Protein AF-A0AAW0B9H6-F1 (afdb_monomer_lite)

Radius of gyration: 32.1 Å; chains: 1; bounding box: 64×72×86 Å

Structure (mmCIF, N/CA/C/O backbone):
data_AF-A0AAW0B9H6-F1
#
_entry.id   AF-A0AAW0B9H6-F1
#
loop_
_atom_site.group_PDB
_atom_site.id
_atom_site.type_symbol
_atom_site.label_atom_id
_atom_site.label_alt_id
_atom_site.label_comp_id
_atom_site.label_asym_id
_atom_site.label_entity_id
_atom_site.label_seq_id
_atom_site.pdbx_PDB_ins_code
_atom_site.Cartn_x
_atom_site.Cartn_y
_atom_site.Cartn_z
_atom_site.occupancy
_atom_site.B_iso_or_equiv
_atom_site.auth_seq_id
_atom_site.auth_comp_id
_atom_site.auth_asym_id
_atom_site.auth_atom_id
_atom_site.pdbx_PDB_model_num
ATOM 1 N N . GLY A 1 1 ? -38.092 -18.516 -7.282 1.00 38.28 1 GLY A N 1
ATOM 2 C CA . GLY A 1 1 ? -37.697 -19.025 -5.957 1.00 38.28 1 GLY A CA 1
ATOM 3 C C . GLY A 1 1 ? -36.218 -19.322 -5.985 1.00 38.28 1 GLY A C 1
ATOM 4 O O . GLY A 1 1 ? -35.822 -20.201 -6.739 1.00 38.28 1 GLY A O 1
ATOM 5 N N . ASN A 1 2 ? -35.421 -18.552 -5.244 1.00 52.41 2 ASN A N 1
ATOM 6 C CA . ASN A 1 2 ? -33.965 -18.699 -5.179 1.00 52.41 2 ASN A CA 1
ATOM 7 C C . ASN A 1 2 ? -33.614 -19.997 -4.452 1.00 52.41 2 ASN A C 1
ATOM 9 O O . ASN A 1 2 ? -33.706 -20.063 -3.230 1.00 52.41 2 ASN A O 1
ATOM 13 N N . LYS A 1 3 ? -33.243 -21.032 -5.208 1.00 62.34 3 LYS A N 1
ATOM 14 C CA . LYS A 1 3 ? -32.604 -22.225 -4.651 1.00 62.34 3 LYS A CA 1
ATOM 15 C C . LYS A 1 3 ? -31.086 -22.003 -4.666 1.00 62.34 3 LYS A C 1
ATOM 17 O O . LYS A 1 3 ? -30.582 -21.499 -5.672 1.00 62.34 3 LYS A O 1
ATOM 22 N N . PRO A 1 4 ? -30.368 -22.319 -3.577 1.00 69.88 4 PRO A N 1
ATOM 23 C CA . PRO A 1 4 ? -28.930 -22.091 -3.493 1.00 69.88 4 PRO A CA 1
ATOM 24 C C . PRO A 1 4 ? -28.178 -22.934 -4.533 1.00 69.88 4 PRO A C 1
ATOM 26 O O . PRO A 1 4 ? -28.510 -24.098 -4.749 1.00 69.88 4 PRO A O 1
ATOM 29 N N . LEU A 1 5 ? -27.160 -22.334 -5.168 1.00 59.56 5 LEU A N 1
ATOM 30 C CA . LEU A 1 5 ? -26.307 -22.984 -6.179 1.00 59.56 5 LEU A CA 1
ATOM 31 C C . LEU A 1 5 ? -25.532 -24.191 -5.626 1.00 59.56 5 LEU A C 1
ATOM 33 O O . LEU A 1 5 ? -25.085 -25.035 -6.398 1.00 59.56 5 LEU A O 1
ATOM 37 N N . ILE A 1 6 ? -25.357 -24.262 -4.306 1.00 67.00 6 ILE A N 1
ATOM 38 C CA . ILE A 1 6 ? -24.635 -25.332 -3.626 1.00 67.00 6 ILE A CA 1
ATOM 39 C C . ILE A 1 6 ? -25.578 -25.915 -2.566 1.00 67.00 6 ILE A C 1
ATOM 41 O O . ILE A 1 6 ? -25.985 -25.182 -1.662 1.00 67.00 6 ILE A O 1
ATOM 45 N N . PRO A 1 7 ? -25.962 -27.200 -2.670 1.00 76.69 7 PRO A N 1
ATOM 46 C CA . PRO A 1 7 ? -26.677 -27.890 -1.604 1.00 76.69 7 PRO A CA 1
ATOM 47 C C . PRO A 1 7 ? -25.846 -27.882 -0.317 1.00 76.69 7 PRO A C 1
ATOM 49 O O . PRO A 1 7 ? -24.640 -28.119 -0.359 1.00 76.69 7 PRO A O 1
ATOM 52 N N . GLU A 1 8 ? -26.487 -27.686 0.834 1.00 72.44 8 GLU A N 1
ATOM 53 C CA . GLU A 1 8 ? -25.808 -27.636 2.143 1.00 72.44 8 GLU A CA 1
ATOM 54 C C . GLU A 1 8 ? -25.037 -28.926 2.486 1.00 72.44 8 GLU A C 1
ATOM 56 O O . GLU A 1 8 ? -24.152 -28.923 3.337 1.00 72.44 8 GLU A O 1
ATOM 61 N N . SER A 1 9 ? -25.320 -30.032 1.795 1.00 70.19 9 SER A N 1
ATOM 62 C CA . SER A 1 9 ? -24.647 -31.319 1.971 1.00 70.19 9 SER A CA 1
ATOM 63 C C . SER A 1 9 ? -23.303 -31.449 1.238 1.00 70.19 9 SER A C 1
ATOM 65 O O . SER A 1 9 ? -22.662 -32.497 1.339 1.00 70.19 9 SER A O 1
ATOM 67 N N . VAL A 1 10 ? -22.870 -30.449 0.463 1.00 73.56 10 VAL A N 1
ATOM 68 C CA . VAL A 1 10 ? -21.650 -30.554 -0.353 1.00 73.56 10 VAL A CA 1
ATOM 69 C C . VAL A 1 10 ? -20.399 -30.272 0.486 1.00 73.56 10 VAL A C 1
ATOM 71 O O . VAL A 1 10 ? -20.156 -29.148 0.916 1.00 73.56 10 VAL A O 1
ATOM 74 N N . ARG A 1 11 ? -19.550 -31.294 0.667 1.00 69.19 11 ARG A N 1
ATOM 75 C CA . ARG A 1 11 ? -18.179 -31.130 1.181 1.00 69.19 11 ARG A CA 1
ATOM 76 C C . ARG A 1 11 ? -17.246 -30.719 0.048 1.00 69.19 11 ARG A C 1
ATOM 78 O O . ARG A 1 11 ? -17.005 -31.498 -0.870 1.00 69.19 11 ARG A O 1
ATOM 85 N N . LEU A 1 12 ? -16.686 -29.517 0.142 1.00 68.56 12 LEU A N 1
ATOM 86 C CA . LEU A 1 12 ? -15.666 -29.035 -0.785 1.00 68.56 12 LEU A CA 1
ATOM 87 C C . LEU A 1 12 ? -14.290 -29.529 -0.328 1.00 68.56 12 LEU A C 1
ATOM 89 O O . LEU A 1 12 ? -13.853 -29.223 0.780 1.00 68.56 12 LEU A O 1
ATOM 93 N N . VAL A 1 13 ? -13.614 -30.300 -1.179 1.00 64.44 13 VAL A N 1
ATOM 94 C CA . VAL A 1 13 ? -12.247 -30.777 -0.938 1.00 64.44 13 VAL A CA 1
ATOM 95 C C . VAL A 1 13 ? -11.335 -30.154 -1.987 1.00 64.44 13 VAL A C 1
ATOM 97 O O . VAL A 1 13 ? -11.458 -30.442 -3.174 1.00 64.44 13 VAL A O 1
ATOM 100 N N . LEU A 1 14 ? -10.423 -29.290 -1.546 1.00 53.88 14 LEU A N 1
ATOM 101 C CA . LEU A 1 14 ? -9.373 -28.705 -2.378 1.00 53.88 14 LEU A CA 1
ATOM 102 C C . LEU A 1 14 ? -8.259 -29.744 -2.567 1.00 53.88 14 LEU A C 1
ATOM 104 O O . LEU A 1 14 ? -7.692 -30.212 -1.582 1.00 53.88 14 LEU A O 1
ATOM 108 N N . LYS A 1 15 ? -7.949 -30.114 -3.814 1.00 61.66 15 LYS A N 1
ATOM 109 C CA . LYS A 1 15 ? -6.815 -30.992 -4.143 1.00 61.66 15 LYS A CA 1
ATOM 110 C C . LYS A 1 15 ? -5.900 -30.306 -5.155 1.00 61.66 15 LYS A C 1
ATOM 112 O O . LYS A 1 15 ? -6.363 -29.839 -6.191 1.00 61.66 15 LYS A O 1
ATOM 117 N N . THR A 1 16 ? -4.616 -30.233 -4.832 1.00 59.00 16 THR A N 1
ATOM 118 C CA . THR A 1 16 ? -3.545 -29.693 -5.676 1.00 59.00 16 THR A CA 1
ATOM 119 C C . THR A 1 16 ? -3.053 -30.741 -6.682 1.00 59.00 16 THR A C 1
ATOM 121 O O . THR A 1 16 ? -2.825 -31.886 -6.303 1.00 59.00 16 THR A O 1
ATOM 124 N N . SER A 1 17 ? -2.971 -30.305 -7.945 1.00 52.84 17 SER A N 1
ATOM 125 C CA . SER A 1 17 ? -2.294 -30.776 -9.180 1.00 52.84 17 SER A CA 1
ATOM 126 C C . SER A 1 17 ? -1.824 -32.218 -9.441 1.00 52.84 17 SER A C 1
ATOM 128 O O . SER A 1 17 ? -1.608 -32.524 -10.610 1.00 52.84 17 SER A O 1
ATOM 130 N N . ASP A 1 18 ? -1.694 -33.128 -8.481 1.00 52.41 18 ASP A N 1
ATOM 131 C CA . ASP A 1 18 ? -0.838 -34.312 -8.698 1.00 52.41 18 ASP A CA 1
ATOM 132 C C . ASP A 1 18 ? -1.621 -35.608 -8.997 1.00 52.41 18 ASP A C 1
ATOM 134 O O . ASP A 1 18 ? -1.104 -36.711 -8.853 1.00 52.41 18 ASP A O 1
ATOM 138 N N . PHE A 1 19 ? -2.885 -35.505 -9.426 1.00 49.03 19 PHE A N 1
ATOM 139 C CA . PHE A 1 19 ? -3.766 -36.665 -9.646 1.00 49.03 19 PHE A CA 1
ATOM 140 C C . PHE A 1 19 ? -4.398 -36.688 -11.046 1.00 49.03 19 PHE A C 1
ATOM 142 O O . PHE A 1 19 ? -5.610 -36.823 -11.189 1.00 49.03 19 PHE A O 1
ATOM 149 N N . LEU A 1 20 ? -3.593 -36.537 -12.100 1.00 50.34 20 LEU A N 1
ATOM 150 C CA . LEU A 1 20 ? -4.060 -36.763 -13.478 1.00 50.34 20 LEU A CA 1
ATOM 151 C C . LEU A 1 20 ? -3.870 -38.211 -13.968 1.00 50.34 20 LEU A C 1
ATOM 153 O O . LEU A 1 20 ? -4.322 -38.534 -15.060 1.00 50.34 20 LEU A O 1
ATOM 157 N N . GLU A 1 21 ? -3.279 -39.105 -13.169 1.00 45.28 21 GLU A N 1
ATOM 158 C CA . GLU A 1 21 ? -2.925 -40.461 -13.630 1.00 45.28 21 GLU A CA 1
ATOM 159 C C . GLU A 1 21 ? -3.871 -41.593 -13.199 1.00 45.28 21 GLU A C 1
ATOM 161 O O . GLU A 1 21 ? -3.622 -42.744 -13.539 1.00 45.28 21 GLU A O 1
ATOM 166 N N . ASN A 1 22 ? -4.988 -41.322 -12.514 1.00 46.53 22 ASN A N 1
ATOM 167 C CA . ASN A 1 22 ? -5.909 -42.396 -12.111 1.00 46.53 22 ASN A CA 1
ATOM 168 C C . ASN A 1 22 ? -7.365 -42.106 -12.500 1.00 46.53 22 ASN A C 1
ATOM 170 O O . ASN A 1 22 ? -8.261 -41.991 -11.666 1.00 46.53 22 ASN A O 1
ATOM 174 N N . LEU A 1 23 ? -7.601 -41.988 -13.809 1.00 47.44 23 LEU A N 1
ATOM 175 C CA . LEU A 1 23 ? -8.939 -42.034 -14.408 1.00 47.44 23 LEU A CA 1
ATOM 176 C C . LEU A 1 23 ? -9.388 -43.491 -14.581 1.00 47.44 23 LEU A C 1
ATOM 178 O O . LEU A 1 23 ? -9.592 -43.983 -15.687 1.00 47.44 23 LEU A O 1
ATOM 182 N N . GLY A 1 24 ? -9.539 -44.182 -13.456 1.00 45.62 24 GLY A N 1
ATOM 183 C CA . GLY A 1 24 ? -10.055 -45.540 -13.399 1.00 45.62 24 GLY A CA 1
ATOM 184 C C . GLY A 1 24 ? -10.746 -45.781 -12.067 1.00 45.62 24 GLY A C 1
ATOM 185 O O . GLY A 1 24 ? -10.112 -46.251 -11.130 1.00 45.62 24 GLY A O 1
ATOM 186 N N . GLY A 1 25 ? -12.041 -45.470 -11.981 1.00 38.25 25 GLY A N 1
ATOM 187 C CA . GLY A 1 25 ? -12.888 -45.990 -10.904 1.00 38.25 25 GLY A CA 1
ATOM 188 C C . GLY A 1 25 ? -13.764 -44.969 -10.184 1.00 38.25 25 GLY A C 1
ATOM 189 O O . GLY A 1 25 ? -13.374 -44.399 -9.176 1.00 38.25 25 GLY A O 1
ATOM 190 N N . ASP A 1 26 ? -14.994 -44.885 -10.686 1.00 42.41 26 ASP A N 1
ATOM 191 C CA . ASP A 1 26 ? -16.249 -44.848 -9.928 1.00 42.41 26 ASP A CA 1
ATOM 192 C C . ASP A 1 26 ? -16.800 -43.520 -9.346 1.00 42.41 26 ASP A C 1
ATOM 194 O O . ASP A 1 26 ? -16.405 -43.010 -8.301 1.00 42.41 26 ASP A O 1
ATOM 198 N N . SER A 1 27 ? -17.851 -43.052 -10.035 1.00 48.81 27 SER A N 1
ATOM 199 C CA . SER A 1 27 ? -19.097 -42.507 -9.475 1.00 48.81 27 SER A CA 1
ATOM 200 C C . SER A 1 27 ? -19.073 -41.192 -8.685 1.00 48.81 27 SER A C 1
ATOM 202 O O . SER A 1 27 ? -19.553 -41.095 -7.559 1.00 48.81 27 SER A O 1
ATOM 204 N N . ALA A 1 28 ? -18.702 -40.118 -9.381 1.00 47.97 28 ALA A N 1
ATOM 205 C CA . ALA A 1 28 ? -19.455 -38.864 -9.333 1.00 47.97 28 ALA A CA 1
ATOM 206 C C . ALA A 1 28 ? -19.322 -38.170 -10.692 1.00 47.97 28 ALA A C 1
ATOM 208 O O . ALA A 1 28 ? -18.478 -37.298 -10.884 1.00 47.97 28 ALA A O 1
ATOM 209 N N . SER A 1 29 ? -20.145 -38.583 -11.660 1.00 51.34 29 SER A N 1
ATOM 210 C CA . SER A 1 29 ? -20.331 -37.861 -12.918 1.00 51.34 29 SER A CA 1
ATOM 211 C C . SER A 1 29 ? -21.040 -36.535 -12.626 1.00 51.34 29 SER A C 1
ATOM 213 O O . SER A 1 29 ? -22.234 -36.367 -12.884 1.00 51.34 29 SER A O 1
ATOM 215 N N . THR A 1 30 ? -20.330 -35.587 -12.019 1.00 54.19 30 THR A N 1
ATOM 216 C CA . THR A 1 30 ? -20.719 -34.187 -12.098 1.00 54.19 30 THR A CA 1
ATOM 217 C C . THR A 1 30 ? -20.793 -33.876 -13.585 1.00 54.19 30 THR A C 1
ATOM 219 O O . THR A 1 30 ? -19.849 -34.131 -14.327 1.00 54.19 30 THR A O 1
ATOM 222 N N . ASN A 1 31 ? -21.973 -33.462 -14.041 1.00 54.53 31 ASN A N 1
ATOM 223 C CA . ASN A 1 31 ? -22.293 -33.204 -15.441 1.00 54.53 31 ASN A CA 1
ATOM 224 C C . ASN A 1 31 ? -21.423 -32.039 -15.963 1.00 54.53 31 ASN A C 1
ATOM 226 O O . ASN A 1 31 ? -21.871 -30.905 -16.093 1.00 54.53 31 ASN A O 1
ATOM 230 N N . THR A 1 32 ? -20.143 -32.293 -16.229 1.00 57.75 32 THR A N 1
ATOM 231 C CA . THR A 1 32 ? -19.198 -31.327 -16.804 1.00 57.75 32 THR A CA 1
ATOM 232 C C . THR A 1 32 ? -19.670 -30.868 -18.179 1.00 57.75 32 THR A C 1
ATOM 234 O O . THR A 1 32 ? -19.424 -29.731 -18.561 1.00 57.75 32 THR A O 1
ATOM 237 N N . LEU A 1 33 ? -20.436 -31.712 -18.876 1.00 62.38 33 LEU A N 1
ATOM 238 C CA . LEU A 1 33 ? -21.114 -31.384 -20.127 1.00 62.38 33 LEU A CA 1
ATOM 239 C C . LEU A 1 33 ? -22.174 -30.283 -19.959 1.00 62.38 33 LEU A C 1
ATOM 241 O O . LEU A 1 33 ? -22.175 -29.340 -20.743 1.00 62.38 33 LEU A O 1
ATOM 245 N N . SER A 1 34 ? -22.999 -30.308 -18.901 1.00 68.06 34 SER A N 1
ATOM 246 C CA . SER A 1 34 ? -24.062 -29.297 -18.727 1.00 68.06 34 SER A CA 1
ATOM 247 C C . SER A 1 34 ? -23.535 -27.911 -18.346 1.00 68.06 34 SER A C 1
ATOM 249 O O . SER A 1 34 ? -24.265 -26.925 -18.415 1.00 68.06 34 SER A O 1
ATOM 251 N N . TYR A 1 35 ? -22.281 -27.817 -17.892 1.00 74.31 35 TYR A N 1
ATOM 252 C CA . TYR A 1 35 ? -21.634 -26.536 -17.609 1.00 74.31 35 TYR A CA 1
ATOM 253 C C . TYR A 1 35 ? -21.419 -25.724 -18.893 1.00 74.31 35 TYR A C 1
ATOM 255 O O . TYR A 1 35 ? -21.672 -24.517 -18.899 1.00 74.31 35 TYR A O 1
ATOM 263 N N . PHE A 1 36 ? -21.029 -26.388 -19.986 1.00 74.62 36 PHE A N 1
ATOM 264 C CA . PHE A 1 36 ? -20.803 -25.751 -21.287 1.00 74.62 36 PHE A CA 1
ATOM 265 C C . PHE A 1 36 ? -22.103 -25.297 -21.969 1.00 74.62 36 PHE A C 1
ATOM 267 O O . PHE A 1 36 ? -22.068 -24.356 -22.758 1.00 74.62 36 PHE A O 1
ATOM 274 N N . ASP A 1 37 ? -23.247 -25.872 -21.585 1.00 82.00 37 ASP A N 1
ATOM 275 C CA . ASP A 1 37 ? -24.580 -25.432 -22.022 1.00 82.00 37 ASP A CA 1
ATOM 276 C C . ASP A 1 37 ? -25.092 -24.203 -21.254 1.00 82.00 37 ASP A C 1
ATOM 278 O O . ASP A 1 37 ? -26.109 -23.601 -21.613 1.00 82.00 37 ASP A O 1
ATOM 282 N N . SER A 1 38 ? -24.411 -23.803 -20.174 1.00 86.88 38 SER A N 1
ATOM 283 C CA . SER A 1 38 ? -24.830 -22.635 -19.409 1.00 86.88 38 SER A CA 1
ATOM 284 C C . SER A 1 38 ? -24.618 -21.350 -20.227 1.00 86.88 38 SER A C 1
ATOM 286 O O . SER A 1 38 ? -23.571 -21.163 -20.858 1.00 86.88 38 SER A O 1
ATOM 288 N N . PRO A 1 39 ? -25.570 -20.398 -20.195 1.00 84.94 39 PRO A N 1
ATOM 289 C CA . PRO A 1 39 ? -25.445 -19.150 -20.948 1.00 84.94 39 PRO A CA 1
ATOM 290 C C . PRO A 1 39 ? -24.225 -18.326 -20.513 1.00 84.94 39 PRO A C 1
ATOM 292 O O . PRO A 1 39 ? -23.668 -17.585 -21.318 1.00 84.94 39 PRO A O 1
ATOM 295 N N . GLY A 1 40 ? -23.782 -18.483 -19.260 1.00 85.31 40 GLY A N 1
ATOM 296 C CA . GLY A 1 40 ? -22.557 -17.869 -18.748 1.00 85.31 40 GLY A CA 1
ATOM 297 C C . GLY A 1 40 ? -21.291 -18.449 -19.381 1.00 85.31 40 GLY A C 1
ATOM 298 O O . GLY A 1 40 ? -20.453 -17.681 -19.849 1.00 85.31 40 GLY A O 1
ATOM 299 N N . ALA A 1 41 ? -21.174 -19.779 -19.462 1.00 86.12 41 ALA A N 1
ATOM 300 C CA . ALA A 1 41 ? -20.034 -20.434 -20.106 1.00 86.12 41 ALA A CA 1
ATOM 301 C C . ALA A 1 41 ? -19.986 -20.138 -21.612 1.00 86.12 41 ALA A C 1
ATOM 303 O O . ALA A 1 41 ? -18.932 -19.779 -22.132 1.00 86.12 41 ALA A O 1
ATOM 304 N N . MET A 1 42 ? -21.132 -20.184 -22.302 1.00 85.00 42 MET A N 1
ATOM 305 C CA . MET A 1 42 ? -21.208 -19.825 -23.723 1.00 85.00 42 MET A CA 1
ATOM 306 C C . MET A 1 42 ? -20.832 -18.363 -23.981 1.00 85.00 42 MET A C 1
ATOM 308 O O . MET A 1 42 ? -20.169 -18.063 -24.972 1.00 85.00 42 MET A O 1
ATOM 312 N N . LYS A 1 43 ? -21.251 -17.441 -23.106 1.00 90.25 43 LYS A N 1
ATOM 313 C CA . LYS A 1 43 ? -20.888 -16.025 -23.211 1.00 90.25 43 LYS A CA 1
ATOM 314 C C . LYS A 1 43 ? -19.385 -15.824 -23.019 1.00 90.25 43 LYS A C 1
ATOM 316 O O . LYS A 1 43 ? -18.766 -15.192 -23.866 1.00 90.25 43 LYS A O 1
ATOM 321 N N . ALA A 1 44 ? -18.802 -16.408 -21.972 1.00 87.38 44 ALA A N 1
ATOM 322 C CA . ALA A 1 44 ? -17.365 -16.329 -21.717 1.00 87.38 44 ALA A CA 1
ATOM 323 C C . ALA A 1 44 ? -16.543 -16.930 -22.871 1.00 87.38 44 ALA A C 1
ATOM 325 O O . ALA A 1 44 ? -15.554 -16.339 -23.288 1.00 87.38 44 ALA A O 1
ATOM 326 N N . TYR A 1 45 ? -16.988 -18.054 -23.442 1.00 86.31 45 TYR A N 1
ATOM 327 C CA . TYR A 1 45 ? -16.347 -18.665 -24.608 1.00 86.31 45 TYR A CA 1
ATOM 328 C C . TYR A 1 45 ? -16.390 -17.749 -25.842 1.00 86.31 45 TYR A C 1
ATOM 330 O O . TYR A 1 45 ? -15.381 -17.568 -26.522 1.00 86.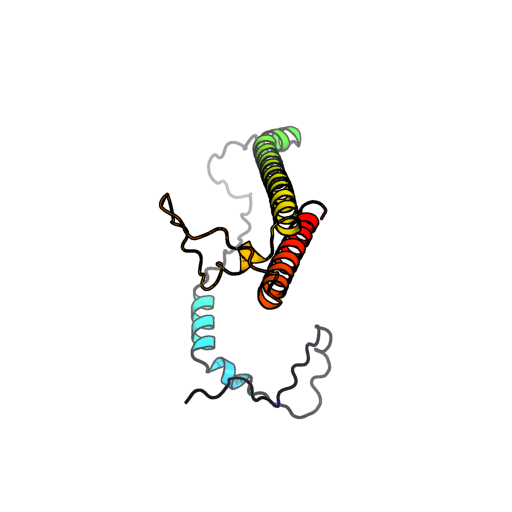31 45 TYR A O 1
ATOM 338 N N . ARG A 1 46 ? -17.536 -17.108 -26.109 1.00 88.19 46 ARG A N 1
ATOM 339 C CA . ARG A 1 46 ? -17.665 -16.121 -27.196 1.00 88.19 46 ARG A CA 1
ATOM 340 C C . ARG A 1 46 ? -16.770 -14.903 -26.968 1.00 88.19 46 ARG A C 1
ATOM 342 O O . ARG A 1 46 ? -16.123 -14.444 -27.903 1.00 88.19 46 ARG A O 1
ATOM 349 N N . GLU A 1 47 ? -16.694 -14.403 -25.740 1.00 88.25 47 GLU A N 1
ATOM 350 C CA . GLU A 1 47 ? -15.813 -13.284 -25.386 1.00 88.25 47 GLU A CA 1
ATOM 351 C C . GLU A 1 47 ? -14.337 -13.663 -25.554 1.00 88.25 47 GLU A C 1
ATOM 353 O O . GLU A 1 47 ? -13.587 -12.917 -26.177 1.00 88.25 47 GLU A O 1
ATOM 358 N N . GLN A 1 48 ? -13.931 -14.856 -25.114 1.00 83.88 48 GLN A N 1
ATOM 359 C CA . GLN A 1 48 ? -12.579 -15.373 -25.338 1.00 83.88 48 GLN A CA 1
ATOM 360 C C . GLN A 1 48 ? -12.249 -15.527 -26.826 1.00 83.88 48 GLN A C 1
ATOM 362 O O . GLN A 1 48 ? -11.138 -15.203 -27.232 1.00 83.88 48 GLN A O 1
ATOM 367 N N . SER A 1 49 ? -13.213 -15.944 -27.654 1.00 82.62 49 SER A N 1
ATOM 368 C CA . SER A 1 49 ? -13.017 -16.053 -29.107 1.00 82.62 49 SER A CA 1
ATOM 369 C C . SER A 1 49 ? -12.813 -14.706 -29.813 1.00 82.62 49 SER A C 1
ATOM 371 O O . SER A 1 49 ? -12.309 -14.678 -30.930 1.00 82.62 49 SER A O 1
ATOM 373 N N . SER A 1 50 ? -13.182 -13.594 -29.165 1.00 86.75 50 SER A N 1
ATOM 374 C CA . SER A 1 50 ? -12.952 -12.233 -29.670 1.00 86.75 50 SER A CA 1
ATOM 375 C C . SER A 1 50 ? -11.605 -11.637 -29.249 1.00 86.75 50 SER A C 1
ATOM 377 O O . SER A 1 50 ? -11.269 -10.532 -29.669 1.00 86.75 50 SER A O 1
ATOM 379 N N . ILE A 1 51 ? -10.835 -12.345 -28.416 1.00 86.31 51 ILE A N 1
ATOM 380 C CA . ILE A 1 51 ? -9.512 -11.894 -27.989 1.00 86.31 51 ILE A CA 1
ATOM 381 C C . ILE A 1 51 ? -8.539 -12.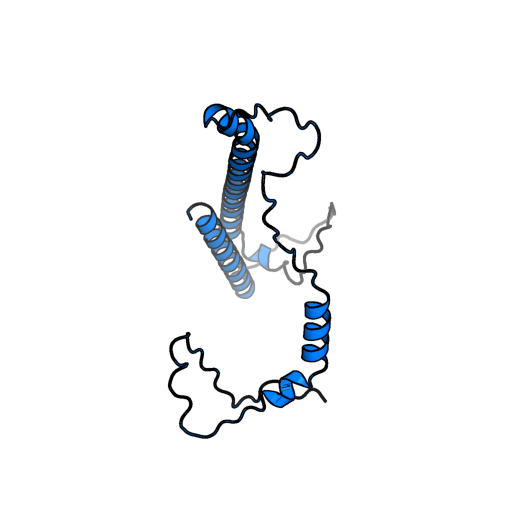110 -29.147 1.00 86.31 51 ILE A C 1
ATOM 383 O O . ILE A 1 51 ? -8.190 -13.239 -29.490 1.00 86.31 51 ILE A O 1
ATOM 387 N N . GLU A 1 52 ? -8.073 -11.014 -29.737 1.00 85.94 52 GLU A N 1
ATOM 388 C CA . GLU A 1 52 ? -6.979 -11.048 -30.701 1.00 85.94 52 GLU A CA 1
ATOM 389 C C . GLU A 1 52 ? -5.700 -11.528 -30.001 1.00 85.94 52 GLU A C 1
ATOM 391 O O . GLU A 1 52 ? -5.256 -10.949 -29.006 1.00 85.94 52 GLU A O 1
ATOM 396 N N . THR A 1 53 ? -5.106 -12.608 -30.511 1.00 84.44 53 THR A N 1
ATOM 397 C CA . THR A 1 53 ? -3.807 -13.093 -30.035 1.00 84.44 53 THR A CA 1
ATOM 398 C C . THR A 1 53 ? -2.721 -12.511 -30.937 1.00 84.44 53 THR A C 1
ATOM 400 O O . THR A 1 53 ? -2.788 -12.716 -32.149 1.00 84.44 53 THR A O 1
ATOM 403 N N . PRO A 1 54 ? -1.727 -11.780 -30.400 1.00 88.00 54 PRO A N 1
ATOM 404 C CA . PRO A 1 54 ? -0.659 -11.239 -31.227 1.00 88.00 54 PRO A CA 1
ATOM 405 C C . PRO A 1 54 ? 0.171 -12.382 -31.819 1.00 88.00 54 PRO A C 1
ATOM 407 O O . PRO A 1 54 ? 0.696 -13.222 -31.087 1.00 88.00 54 PRO A O 1
ATOM 410 N N . GLU A 1 55 ? 0.317 -12.398 -33.142 1.00 85.00 55 GLU A N 1
ATOM 411 C CA . GLU A 1 55 ? 1.165 -13.378 -33.817 1.00 85.00 55 GLU A CA 1
ATOM 412 C C . GLU A 1 55 ? 2.612 -12.889 -33.902 1.00 85.00 55 GLU A C 1
ATOM 414 O O . GLU A 1 55 ? 2.901 -11.784 -34.368 1.00 85.00 55 GLU A O 1
ATOM 419 N N . PHE A 1 56 ? 3.549 -13.731 -33.464 1.00 86.69 56 PHE A N 1
ATOM 420 C CA . PHE A 1 56 ? 4.973 -13.479 -33.638 1.00 86.69 56 PHE A CA 1
ATOM 421 C C . PHE A 1 56 ? 5.442 -14.073 -34.964 1.00 86.69 56 PHE A C 1
ATOM 423 O O . PHE A 1 56 ? 5.412 -15.286 -35.159 1.00 86.69 56 PHE A O 1
ATOM 430 N N . THR A 1 57 ? 5.956 -13.225 -35.853 1.00 84.88 57 THR A N 1
ATOM 431 C CA . THR A 1 57 ? 6.666 -13.674 -37.053 1.00 84.88 57 THR A CA 1
ATOM 432 C C . THR A 1 57 ? 8.121 -13.235 -36.974 1.00 84.88 57 THR A C 1
ATOM 434 O O . THR A 1 57 ? 8.420 -12.052 -36.808 1.00 84.88 57 THR A O 1
ATOM 437 N N . LYS A 1 58 ? 9.048 -14.187 -37.117 1.00 81.88 58 LYS A N 1
ATOM 438 C CA . LYS A 1 58 ? 10.481 -13.894 -37.190 1.00 81.88 58 LYS A CA 1
ATOM 439 C C . LYS A 1 58 ? 10.775 -13.209 -38.525 1.00 81.88 58 LYS A C 1
ATOM 441 O O . LYS A 1 58 ? 10.719 -13.839 -39.577 1.00 81.88 58 LYS A O 1
ATOM 446 N N . ILE A 1 59 ? 11.099 -11.922 -38.484 1.00 80.94 59 ILE A N 1
ATOM 447 C CA . ILE A 1 59 ? 11.560 -11.192 -39.665 1.00 80.94 59 ILE A CA 1
ATOM 448 C C . ILE A 1 59 ? 12.965 -11.711 -39.996 1.00 80.94 59 ILE A C 1
ATOM 450 O O . ILE A 1 59 ? 13.895 -11.559 -39.203 1.00 80.94 59 ILE A O 1
ATOM 454 N N . ASN A 1 60 ? 13.119 -12.363 -41.151 1.00 70.38 60 ASN A N 1
ATOM 455 C CA . ASN A 1 60 ? 14.432 -12.738 -41.668 1.00 70.38 60 ASN A CA 1
ATOM 456 C C . ASN A 1 60 ? 15.176 -11.447 -42.022 1.00 70.38 60 ASN A C 1
ATOM 458 O O . ASN A 1 60 ? 14.791 -10.734 -42.945 1.00 70.38 60 ASN A O 1
ATOM 462 N N . SER A 1 61 ? 16.246 -11.143 -41.291 1.00 61.03 61 SER A N 1
ATOM 463 C CA . SER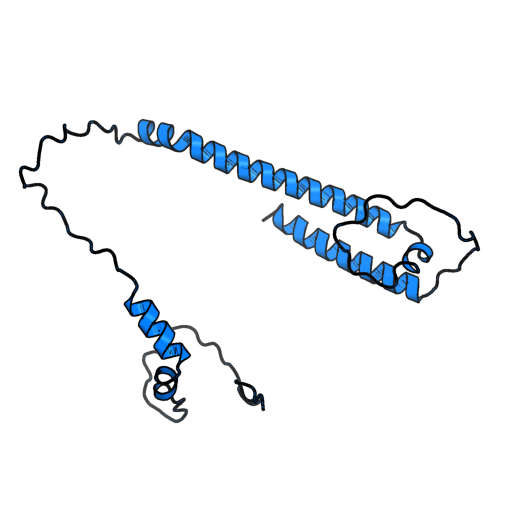 A 1 61 ? 17.066 -9.931 -41.436 1.00 61.03 61 SER A CA 1
ATOM 464 C C . SER A 1 61 ? 17.829 -9.824 -42.769 1.00 61.03 61 SER A C 1
ATOM 466 O O . SER A 1 61 ? 18.678 -8.953 -42.922 1.00 61.03 61 SER A O 1
ATOM 468 N N . SER A 1 62 ? 17.546 -10.700 -43.736 1.00 58.97 62 SER A N 1
ATOM 469 C CA . SER A 1 62 ? 18.174 -10.753 -45.059 1.00 58.97 62 SER A CA 1
ATOM 470 C C . SER A 1 62 ? 17.355 -10.072 -46.163 1.00 58.97 62 SER A C 1
ATOM 472 O O . SER A 1 62 ? 17.678 -10.226 -47.337 1.00 58.97 62 SER A O 1
ATOM 474 N N . GLY A 1 63 ? 16.275 -9.366 -45.820 1.00 51.59 63 GLY A N 1
ATOM 475 C CA . GLY A 1 63 ? 15.506 -8.561 -46.767 1.00 51.59 63 GLY A CA 1
ATOM 476 C C . GLY A 1 63 ? 15.994 -7.117 -46.773 1.00 51.59 63 GLY A C 1
ATOM 477 O O . GLY A 1 63 ? 15.979 -6.466 -45.732 1.00 51.59 63 GLY A O 1
ATOM 478 N N . GLU A 1 64 ? 16.399 -6.615 -47.938 1.00 57.81 64 GLU A N 1
ATOM 479 C CA . GLU A 1 64 ? 16.684 -5.203 -48.213 1.00 57.81 64 GLU A CA 1
ATOM 480 C C . GLU A 1 64 ? 15.443 -4.333 -47.945 1.00 57.81 64 GLU A C 1
ATOM 482 O O . GLU A 1 64 ? 14.712 -3.938 -48.849 1.00 57.81 64 GLU A O 1
ATOM 487 N N . THR A 1 65 ? 15.167 -4.024 -46.682 1.00 54.97 65 THR A N 1
ATOM 488 C CA . THR A 1 65 ? 14.127 -3.071 -46.309 1.00 54.97 65 THR A CA 1
ATOM 489 C C . THR A 1 65 ? 14.784 -1.769 -45.890 1.00 54.97 65 THR A C 1
ATOM 491 O O . THR A 1 65 ? 15.236 -1.610 -44.762 1.00 54.97 65 THR A O 1
ATOM 494 N N . ASN A 1 66 ? 14.816 -0.840 -46.845 1.00 52.56 66 ASN A N 1
ATOM 495 C CA . ASN A 1 66 ? 14.662 0.597 -46.634 1.00 52.56 66 ASN A CA 1
ATOM 496 C C . ASN A 1 66 ? 15.467 1.214 -45.483 1.00 52.56 66 ASN A C 1
ATOM 498 O O . ASN A 1 66 ? 14.923 1.385 -44.405 1.00 52.56 66 ASN A O 1
ATOM 502 N N . LYS A 1 67 ? 16.701 1.659 -45.761 1.00 56.97 67 LYS A N 1
ATOM 503 C CA . LYS A 1 67 ? 17.354 2.861 -45.185 1.00 56.97 67 LYS A CA 1
ATOM 504 C C . LYS A 1 67 ? 17.064 3.200 -43.706 1.00 56.97 67 LYS A C 1
ATOM 506 O O . LYS A 1 67 ? 17.009 4.377 -43.354 1.00 56.97 67 LYS A O 1
ATOM 511 N N . ILE A 1 68 ? 16.917 2.219 -42.824 1.00 58.66 68 ILE A N 1
ATOM 512 C CA . ILE A 1 68 ? 17.062 2.452 -41.394 1.00 58.66 68 ILE A CA 1
ATOM 513 C C . ILE A 1 68 ? 18.571 2.544 -41.234 1.00 58.66 68 ILE A C 1
ATOM 515 O O . ILE A 1 68 ? 19.271 1.547 -41.416 1.00 58.66 68 ILE A O 1
ATOM 519 N N . LEU A 1 69 ? 19.087 3.763 -41.028 1.00 60.25 69 LEU A N 1
ATOM 520 C CA . LEU A 1 69 ? 20.486 3.938 -40.640 1.00 60.25 69 LEU A CA 1
ATOM 521 C C . LEU A 1 69 ? 20.784 2.908 -39.545 1.00 60.25 69 LEU A C 1
ATOM 523 O O . LEU A 1 69 ? 19.910 2.736 -38.690 1.00 60.25 69 LEU A O 1
ATOM 527 N N . PRO A 1 70 ? 21.947 2.224 -39.562 1.00 58.62 70 PRO A N 1
ATOM 528 C CA . PRO A 1 70 ? 22.308 1.317 -38.482 1.00 58.62 70 PRO A CA 1
ATOM 529 C C . PRO A 1 70 ? 22.058 2.076 -37.193 1.00 58.62 70 PRO A C 1
ATOM 531 O O . PRO A 1 70 ? 22.636 3.146 -36.981 1.00 58.62 70 PRO A O 1
ATOM 534 N N . HIS A 1 71 ? 21.077 1.610 -36.427 1.00 59.41 71 HIS A N 1
ATOM 535 C CA . HIS A 1 71 ? 20.652 2.345 -35.265 1.00 59.41 71 HIS A CA 1
ATOM 536 C C . HIS A 1 71 ? 21.835 2.275 -34.317 1.00 59.41 71 HIS A C 1
ATOM 538 O O . HIS A 1 71 ? 22.108 1.222 -33.753 1.00 59.41 71 HIS A O 1
ATOM 544 N N . CYS A 1 72 ? 22.595 3.367 -34.211 1.00 62.16 72 CYS A N 1
ATOM 545 C CA . CYS A 1 72 ? 23.741 3.479 -33.317 1.00 62.16 72 CYS A CA 1
ATOM 546 C C . CYS A 1 72 ? 23.247 3.633 -31.873 1.00 62.16 72 CYS A C 1
ATOM 548 O O . CYS A 1 72 ? 23.654 4.537 -31.143 1.00 62.16 72 CYS A O 1
ATOM 550 N N . TYR A 1 73 ? 22.272 2.813 -31.490 1.00 72.62 73 TYR A N 1
ATOM 551 C CA . TYR A 1 73 ? 21.856 2.733 -30.116 1.00 72.62 73 TYR A CA 1
ATOM 552 C C . TYR A 1 73 ? 23.010 2.127 -29.341 1.00 72.62 73 TYR A C 1
ATOM 554 O O . TYR A 1 73 ? 23.524 1.057 -29.657 1.00 72.62 73 TYR A O 1
ATOM 562 N N . ASP A 1 74 ? 23.476 2.916 -28.389 1.00 82.00 74 ASP A N 1
ATOM 563 C CA . ASP A 1 74 ? 24.436 2.475 -27.410 1.00 82.00 74 ASP A CA 1
ATOM 564 C C . ASP A 1 74 ? 23.713 1.498 -26.478 1.00 82.00 74 ASP A C 1
ATOM 566 O O . ASP A 1 74 ? 22.916 1.909 -25.634 1.00 82.00 74 ASP A O 1
ATOM 570 N N . ASP A 1 75 ? 23.954 0.207 -26.691 1.00 87.25 75 ASP A N 1
ATOM 571 C CA . ASP A 1 75 ? 23.434 -0.883 -25.861 1.00 87.25 75 ASP A CA 1
ATOM 572 C C . ASP A 1 75 ? 24.338 -1.150 -24.641 1.00 87.25 75 ASP A C 1
ATOM 574 O O . ASP A 1 75 ? 24.234 -2.195 -24.000 1.00 87.25 75 ASP A O 1
ATOM 578 N N . SER A 1 76 ? 25.250 -0.227 -24.305 1.00 91.31 76 SER A N 1
ATOM 579 C CA . SER A 1 76 ? 26.033 -0.322 -23.076 1.00 91.31 76 SER A CA 1
ATOM 580 C C . SER A 1 76 ? 25.175 -0.117 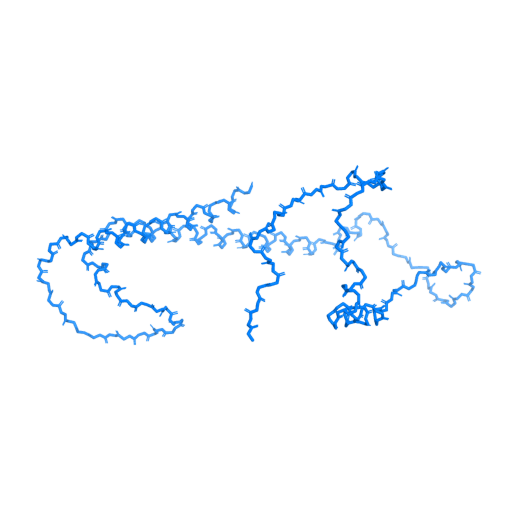-21.824 1.00 91.31 76 SER A C 1
ATOM 582 O O . SER A 1 76 ? 24.192 0.634 -21.810 1.00 91.31 76 SER A O 1
ATOM 584 N N . ASP A 1 77 ? 25.617 -0.718 -20.717 1.00 93.38 77 ASP A N 1
ATOM 585 C CA . ASP A 1 77 ? 24.987 -0.561 -19.402 1.00 93.38 77 ASP A CA 1
ATOM 586 C C . ASP A 1 77 ? 24.870 0.914 -18.991 1.00 93.38 77 ASP A C 1
ATOM 588 O O . ASP A 1 77 ? 23.871 1.329 -18.405 1.00 93.38 77 ASP A O 1
ATOM 592 N N . ALA A 1 78 ? 25.845 1.748 -19.363 1.00 93.56 78 ALA A N 1
ATOM 593 C CA . ALA A 1 78 ? 25.838 3.173 -19.049 1.00 93.56 78 ALA A CA 1
ATOM 594 C C . ALA A 1 78 ? 24.664 3.912 -19.716 1.00 93.56 78 ALA A C 1
ATOM 596 O O . ALA A 1 78 ? 23.998 4.733 -19.075 1.00 93.56 78 ALA A O 1
ATOM 597 N N . ALA A 1 79 ? 24.377 3.621 -20.987 1.00 92.62 79 ALA A N 1
ATOM 598 C CA . ALA A 1 79 ? 23.238 4.200 -21.692 1.00 92.62 79 ALA A CA 1
ATOM 599 C C . ALA A 1 79 ? 21.907 3.706 -21.104 1.00 92.62 79 ALA A C 1
ATOM 601 O O . ALA A 1 79 ? 20.977 4.499 -20.896 1.00 92.62 79 ALA A O 1
ATOM 602 N N . TYR A 1 80 ? 21.840 2.416 -20.760 1.00 93.69 80 TYR A N 1
ATOM 603 C CA . TYR A 1 80 ? 20.686 1.825 -20.088 1.00 93.69 80 TYR A CA 1
ATOM 604 C C . TYR A 1 80 ? 20.408 2.496 -18.736 1.00 93.69 80 TYR A C 1
ATOM 606 O O . TYR A 1 80 ? 19.279 2.933 -18.483 1.00 93.69 80 TYR A O 1
ATOM 614 N N . GLU A 1 81 ? 21.427 2.650 -17.889 1.00 94.25 81 GLU A N 1
ATOM 615 C CA . GLU A 1 81 ? 21.312 3.295 -16.582 1.00 94.25 81 GLU A CA 1
ATOM 616 C C . GLU A 1 81 ? 20.798 4.730 -16.702 1.00 94.25 81 GLU A C 1
ATOM 618 O O . GLU A 1 81 ? 19.879 5.117 -15.979 1.00 94.25 81 GLU A O 1
ATOM 623 N N . GLN A 1 82 ? 21.327 5.530 -17.634 1.00 93.75 82 GLN A N 1
ATOM 624 C CA . GLN A 1 82 ? 20.868 6.912 -17.817 1.00 93.75 82 GLN A CA 1
ATOM 625 C C . GLN A 1 82 ? 19.394 6.977 -18.219 1.00 93.75 82 GLN A C 1
ATOM 627 O O . GLN A 1 82 ? 18.651 7.820 -17.704 1.00 93.75 82 GLN A O 1
ATOM 632 N N . ARG A 1 83 ? 18.949 6.061 -19.088 1.00 92.75 83 ARG A N 1
ATOM 633 C CA . ARG A 1 83 ? 17.546 5.975 -19.508 1.00 92.75 83 ARG A CA 1
ATOM 634 C C . ARG A 1 83 ? 16.622 5.611 -18.342 1.00 92.75 83 ARG A C 1
ATOM 636 O O . ARG A 1 83 ? 15.530 6.170 -18.237 1.00 92.75 83 ARG A O 1
ATOM 643 N N . HIS A 1 84 ? 17.067 4.732 -17.444 1.00 96.38 84 HIS A N 1
ATOM 644 C CA . HIS A 1 84 ? 16.248 4.206 -16.343 1.00 96.38 84 HIS A CA 1
ATOM 645 C C . HIS A 1 84 ? 16.340 5.013 -15.045 1.00 96.38 84 HIS A C 1
ATOM 647 O O . HIS A 1 84 ? 15.412 5.000 -14.234 1.00 96.38 84 HIS A O 1
ATOM 653 N N . LYS A 1 85 ? 17.393 5.815 -14.871 1.00 96.81 85 LYS A N 1
ATOM 654 C CA . LYS A 1 85 ? 17.663 6.606 -13.662 1.00 96.81 85 LYS A CA 1
ATOM 655 C C . LYS A 1 85 ? 16.490 7.470 -13.212 1.00 96.81 85 LYS A C 1
ATOM 657 O O . LYS A 1 85 ? 16.254 7.604 -12.011 1.00 96.81 85 LYS A O 1
ATOM 662 N N . ARG A 1 86 ? 15.755 8.085 -14.147 1.00 95.88 86 ARG A N 1
ATOM 663 C CA . ARG A 1 86 ? 14.576 8.906 -13.818 1.00 95.88 86 ARG A CA 1
ATOM 664 C C . ARG A 1 86 ? 13.450 8.055 -13.232 1.00 95.88 86 ARG A C 1
ATOM 666 O O . ARG A 1 86 ? 12.887 8.448 -12.213 1.00 95.88 86 ARG A O 1
ATOM 673 N N . PHE A 1 87 ? 13.139 6.927 -13.863 1.00 96.62 87 PHE A N 1
ATOM 674 C CA . PHE A 1 87 ? 12.060 6.033 -13.441 1.00 96.62 87 PHE A CA 1
ATOM 675 C C . PHE A 1 87 ? 12.374 5.408 -12.089 1.00 96.62 87 PHE A C 1
ATOM 677 O O . PHE A 1 87 ? 11.570 5.509 -11.169 1.00 96.62 87 PHE A O 1
ATOM 684 N N . GLU A 1 88 ? 13.596 4.911 -11.907 1.00 96.62 88 GLU A N 1
ATOM 685 C CA . GLU A 1 88 ? 14.014 4.378 -10.615 1.00 96.62 88 GLU A CA 1
ATOM 686 C C . GLU A 1 88 ? 13.925 5.410 -9.492 1.00 96.62 88 GLU A C 1
ATOM 688 O O . GLU A 1 88 ? 13.464 5.103 -8.393 1.00 96.62 88 GLU A O 1
ATOM 693 N N . ARG A 1 89 ? 14.390 6.642 -9.739 1.00 96.75 89 ARG A N 1
ATOM 694 C CA . ARG A 1 89 ? 14.311 7.721 -8.746 1.00 96.75 89 ARG A CA 1
ATOM 695 C C . ARG A 1 89 ? 12.868 8.064 -8.417 1.00 96.75 89 ARG A C 1
ATOM 697 O O . ARG A 1 89 ? 12.567 8.284 -7.247 1.00 96.75 89 ARG A O 1
ATOM 704 N N . PHE A 1 90 ? 12.002 8.108 -9.426 1.00 97.62 90 PHE A N 1
ATOM 705 C CA . PHE A 1 90 ? 10.583 8.370 -9.242 1.00 97.62 90 PHE A CA 1
ATOM 706 C C . PHE A 1 90 ? 9.929 7.285 -8.383 1.00 97.62 90 PHE A C 1
ATOM 708 O O . PHE A 1 90 ? 9.340 7.609 -7.358 1.00 97.62 90 PHE A O 1
ATOM 715 N N . GLU A 1 91 ? 10.118 6.009 -8.717 1.00 97.38 91 GLU A N 1
ATOM 716 C CA . GLU A 1 91 ? 9.551 4.903 -7.943 1.00 97.38 91 GLU A CA 1
ATOM 717 C C . GLU A 1 91 ? 10.104 4.846 -6.518 1.00 97.38 91 GLU A C 1
ATOM 719 O O . GLU A 1 91 ? 9.349 4.701 -5.558 1.00 97.38 91 GLU A O 1
ATOM 724 N N . LYS A 1 92 ? 11.425 4.998 -6.348 1.00 97.06 92 LYS A N 1
ATOM 725 C CA . LYS A 1 92 ? 12.056 5.056 -5.019 1.00 97.06 92 LYS A CA 1
ATOM 726 C C . LYS A 1 92 ? 11.497 6.228 -4.203 1.00 97.06 92 LYS A C 1
ATOM 728 O O . LYS A 1 92 ? 11.268 6.086 -3.003 1.00 97.06 92 LYS A O 1
ATOM 733 N N . GLY A 1 93 ? 11.265 7.373 -4.846 1.00 97.50 93 GLY A N 1
ATOM 734 C CA . GLY A 1 93 ? 10.643 8.548 -4.239 1.00 97.50 93 GLY A CA 1
ATOM 735 C C . GLY A 1 93 ? 9.196 8.295 -3.824 1.00 97.50 93 GLY A C 1
ATOM 736 O O . GLY A 1 93 ? 8.841 8.567 -2.680 1.00 97.50 93 GLY A O 1
ATOM 737 N N . GLN A 1 94 ? 8.392 7.712 -4.714 1.00 97.31 94 GLN A N 1
ATOM 738 C CA . GLN A 1 94 ? 7.005 7.345 -4.444 1.00 97.31 94 GLN A CA 1
ATOM 739 C C . GLN A 1 94 ? 6.911 6.386 -3.256 1.00 97.31 94 GLN A C 1
ATOM 741 O O . GLN A 1 94 ? 6.207 6.677 -2.292 1.00 97.31 94 GLN A O 1
ATOM 746 N N . ARG A 1 95 ? 7.698 5.302 -3.265 1.00 95.69 95 ARG A N 1
ATOM 747 C CA . ARG A 1 95 ? 7.743 4.335 -2.159 1.00 95.69 95 ARG A CA 1
ATOM 748 C C . ARG A 1 95 ? 8.114 5.002 -0.833 1.00 95.69 95 ARG A C 1
ATOM 750 O O . ARG A 1 95 ? 7.517 4.701 0.198 1.00 95.69 95 ARG A O 1
ATOM 757 N N . ARG A 1 96 ? 9.076 5.935 -0.836 1.00 96.12 96 ARG A N 1
ATOM 758 C CA . ARG A 1 96 ? 9.450 6.693 0.370 1.00 96.12 96 ARG A CA 1
ATOM 759 C C . ARG A 1 96 ? 8.304 7.584 0.860 1.00 96.12 96 ARG A C 1
ATOM 761 O O . ARG A 1 96 ? 8.036 7.584 2.056 1.00 96.12 96 ARG A O 1
ATOM 768 N N . ALA A 1 97 ? 7.638 8.312 -0.035 1.00 96.88 97 ALA A N 1
ATOM 769 C CA . ALA A 1 97 ? 6.521 9.186 0.320 1.00 96.88 97 ALA A CA 1
ATOM 770 C C . ALA A 1 97 ? 5.321 8.393 0.869 1.00 96.88 97 ALA A C 1
ATOM 772 O O . ALA A 1 97 ? 4.705 8.792 1.856 1.00 96.88 97 ALA A O 1
ATOM 773 N N . GLU A 1 98 ? 5.015 7.238 0.274 1.00 95.62 98 GLU A N 1
ATOM 774 C CA . GLU A 1 98 ? 3.983 6.319 0.766 1.00 95.62 98 GLU A CA 1
ATOM 775 C C . GLU A 1 98 ? 4.332 5.782 2.159 1.00 95.62 98 GLU A C 1
ATOM 777 O O . GLU A 1 98 ? 3.493 5.819 3.060 1.00 95.62 98 GLU A O 1
ATOM 782 N N . MET A 1 99 ? 5.586 5.374 2.370 1.00 95.50 99 MET A N 1
ATOM 783 C CA . MET A 1 99 ? 6.076 4.915 3.672 1.00 95.50 99 MET A CA 1
ATOM 784 C C . MET A 1 99 ? 6.020 6.018 4.740 1.00 95.50 99 MET A C 1
ATOM 786 O O . MET A 1 99 ? 5.625 5.770 5.878 1.00 95.50 99 MET A O 1
ATOM 790 N N . GLU A 1 100 ? 6.393 7.250 4.398 1.00 96.38 100 GLU A N 1
ATOM 791 C CA . GLU A 1 100 ? 6.308 8.399 5.305 1.00 96.38 100 GLU A CA 1
ATOM 792 C C . GLU A 1 100 ? 4.857 8.714 5.681 1.00 96.38 100 GLU A C 1
ATOM 794 O O . GLU A 1 100 ? 4.535 8.850 6.864 1.00 96.38 100 GLU A O 1
ATOM 799 N N . LYS A 1 101 ? 3.959 8.742 4.691 1.00 96.50 101 LYS A N 1
ATOM 800 C CA . LYS A 1 101 ? 2.520 8.911 4.913 1.00 96.50 101 LYS A CA 1
ATOM 801 C C . LYS A 1 101 ? 1.976 7.832 5.846 1.00 96.50 101 LYS A C 1
ATOM 803 O O . LYS A 1 101 ? 1.215 8.149 6.761 1.00 96.50 101 LYS A O 1
ATOM 808 N N . LEU A 1 102 ? 2.379 6.580 5.641 1.00 94.88 102 LEU A N 1
ATOM 809 C CA . LEU A 1 102 ? 1.967 5.450 6.466 1.00 94.88 102 LEU A CA 1
ATOM 810 C C . LEU A 1 102 ? 2.443 5.602 7.918 1.00 94.88 102 LEU A C 1
ATOM 812 O O . LEU A 1 102 ? 1.647 5.473 8.848 1.00 94.88 102 LEU A O 1
ATOM 816 N N . ARG A 1 103 ? 3.716 5.963 8.122 1.00 95.50 103 ARG A N 1
ATOM 817 C CA . ARG A 1 103 ? 4.284 6.240 9.453 1.00 95.50 103 ARG A CA 1
ATOM 818 C C . ARG A 1 103 ? 3.550 7.370 10.163 1.00 95.50 103 ARG A C 1
ATOM 820 O O . ARG A 1 103 ? 3.208 7.233 11.336 1.00 95.50 103 ARG A O 1
ATOM 827 N N . HIS A 1 104 ? 3.261 8.459 9.452 1.00 96.62 104 HIS A N 1
ATOM 828 C CA . HIS A 1 104 ? 2.498 9.572 10.005 1.00 96.62 104 HIS A CA 1
ATOM 829 C C . HIS A 1 104 ? 1.077 9.142 10.403 1.00 96.62 104 HIS A C 1
ATOM 831 O O . HIS A 1 104 ? 0.608 9.488 11.485 1.00 96.62 104 HIS A O 1
ATOM 837 N N . GLN A 1 105 ? 0.397 8.342 9.576 1.00 94.50 105 GLN A N 1
ATOM 838 C CA . GLN A 1 105 ? -0.927 7.809 9.911 1.00 94.50 105 GLN A CA 1
ATOM 839 C C . GLN A 1 105 ? -0.898 6.924 11.164 1.00 94.50 105 GLN A C 1
ATOM 841 O O . GLN A 1 105 ? -1.764 7.085 12.022 1.00 94.50 105 GLN A O 1
ATOM 846 N N . VAL A 1 106 ? 0.106 6.054 11.317 1.00 95.31 106 VAL A N 1
ATOM 847 C CA . VAL A 1 106 ? 0.279 5.235 12.531 1.00 95.31 106 VAL A CA 1
ATOM 848 C C . VAL A 1 106 ? 0.536 6.096 13.758 1.00 95.31 106 VAL A C 1
ATOM 850 O O . VAL A 1 106 ? -0.083 5.868 14.795 1.00 95.31 106 VAL A O 1
ATOM 853 N N . TYR A 1 107 ? 1.395 7.108 13.640 1.00 96.25 107 TYR A N 1
ATOM 854 C CA . TYR A 1 107 ? 1.649 8.054 14.723 1.00 96.25 107 TYR A CA 1
ATOM 855 C C . TYR A 1 107 ? 0.354 8.750 15.175 1.00 96.25 107 TYR A C 1
ATOM 857 O O . TYR A 1 107 ? -0.012 8.679 16.348 1.00 96.25 107 TYR A O 1
ATOM 865 N N . LYS A 1 108 ? -0.404 9.334 14.235 1.00 97.12 108 LYS A N 1
ATOM 866 C CA . LYS A 1 108 ? -1.688 9.996 14.528 1.00 97.12 108 LYS A CA 1
ATOM 867 C C . LYS A 1 108 ? -2.731 9.038 15.100 1.00 97.12 108 LYS A C 1
ATOM 869 O O . LYS A 1 108 ? -3.537 9.442 15.938 1.00 97.12 108 LYS A O 1
ATOM 874 N N . LEU A 1 109 ? -2.753 7.790 14.637 1.00 95.69 109 LEU A N 1
ATOM 875 C CA . LEU A 1 109 ? -3.648 6.771 15.172 1.00 95.69 109 LEU A CA 1
ATOM 876 C C . LEU A 1 109 ? -3.285 6.431 16.621 1.00 95.69 109 LEU A C 1
ATOM 878 O O . LEU A 1 109 ? -4.179 6.388 17.460 1.00 95.69 109 LEU A O 1
ATOM 882 N N . GLY A 1 110 ? -1.994 6.286 16.929 1.00 95.69 110 GLY A N 1
ATOM 883 C CA . GLY A 1 110 ? -1.508 6.082 18.294 1.00 95.69 110 GLY A CA 1
ATOM 884 C C . GLY A 1 110 ? -1.911 7.216 19.240 1.00 95.69 110 GLY A C 1
ATOM 885 O O . GLY A 1 110 ? -2.387 6.949 20.342 1.00 95.69 110 GLY A O 1
ATOM 886 N N . GLU A 1 111 ? -1.825 8.474 18.795 1.00 96.75 111 GLU A N 1
ATOM 887 C CA . GLU A 1 111 ? -2.320 9.617 19.579 1.00 96.75 111 GLU A CA 1
ATOM 888 C C . GLU A 1 111 ? -3.823 9.511 19.872 1.00 96.75 111 GLU A C 1
ATOM 890 O O . GLU A 1 111 ? -4.250 9.712 21.009 1.00 96.75 111 GLU A O 1
ATOM 895 N N . ARG A 1 112 ? -4.638 9.156 18.868 1.00 94.06 112 ARG A N 1
ATOM 896 C CA . ARG A 1 112 ? -6.091 8.986 19.043 1.00 94.06 112 ARG A CA 1
ATOM 897 C C . ARG A 1 112 ? -6.431 7.821 19.967 1.00 94.06 112 ARG A C 1
ATOM 899 O O . ARG A 1 112 ? -7.314 7.960 20.806 1.00 94.06 112 ARG A O 1
ATOM 906 N N . VAL A 1 113 ? -5.722 6.700 19.857 1.00 94.12 113 VAL A N 1
ATOM 907 C CA . VAL A 1 113 ? -5.861 5.570 20.788 1.00 94.12 113 VAL A CA 1
ATOM 908 C C . VAL A 1 113 ? -5.511 6.013 22.209 1.00 94.12 113 VAL A C 1
ATOM 910 O O . VAL A 1 113 ? -6.252 5.712 23.141 1.00 94.12 113 VAL A O 1
ATOM 913 N N . GLY A 1 114 ? -4.439 6.791 22.383 1.00 94.00 114 GLY A N 1
ATOM 914 C CA . GLY A 1 114 ? -4.079 7.385 23.673 1.00 94.00 114 GLY A CA 1
ATOM 915 C C . GLY A 1 114 ? -5.195 8.259 24.253 1.00 94.00 114 GLY A C 1
ATOM 916 O O . GLY A 1 114 ? -5.539 8.120 25.424 1.00 94.00 114 GLY A O 1
ATOM 917 N N . GLN A 1 115 ? -5.823 9.097 23.426 1.00 92.62 115 GLN A N 1
ATOM 918 C CA . GLN A 1 115 ? -6.975 9.910 23.834 1.00 92.62 115 GLN A CA 1
ATOM 919 C C . GLN A 1 115 ? -8.173 9.044 24.249 1.00 92.62 115 GLN A C 1
ATOM 921 O O . GLN A 1 115 ? -8.754 9.286 25.303 1.00 92.62 115 GLN A O 1
ATOM 926 N N . LEU A 1 116 ? -8.508 7.999 23.481 1.00 89.81 116 LEU A N 1
ATOM 927 C CA . LEU A 1 116 ? -9.596 7.066 23.811 1.00 89.81 116 LEU A CA 1
ATOM 928 C C . LEU A 1 116 ? -9.371 6.353 25.151 1.00 89.81 116 LEU A C 1
ATOM 930 O O . LEU A 1 116 ? -10.321 6.151 25.909 1.00 89.81 116 LEU A O 1
ATOM 934 N N . LYS A 1 117 ? -8.117 6.013 25.479 1.00 90.00 117 LYS A N 1
ATOM 935 C CA . LYS A 1 117 ? -7.768 5.393 26.767 1.00 90.00 117 LYS A CA 1
ATOM 936 C C . LYS A 1 117 ? -8.051 6.317 27.951 1.00 90.00 117 LYS A C 1
ATOM 938 O O . LYS A 1 117 ? -8.488 5.827 28.988 1.00 90.00 117 LYS A O 1
ATOM 943 N N . VAL A 1 118 ? -7.841 7.622 27.798 1.00 91.12 118 VAL A N 1
ATOM 944 C CA . VAL A 1 118 ? -8.026 8.615 28.873 1.00 91.12 118 VAL A CA 1
ATOM 945 C C . VAL A 1 118 ? -9.451 9.191 28.900 1.00 91.12 118 VAL A C 1
ATOM 947 O O . VAL A 1 118 ? -9.867 9.766 29.902 1.00 91.12 118 VAL A O 1
ATOM 950 N N . MET A 1 119 ? -10.226 9.035 27.824 1.00 86.31 119 MET A N 1
ATOM 951 C CA . MET A 1 119 ? -11.568 9.607 27.711 1.00 86.31 119 MET A CA 1
ATOM 952 C C . MET A 1 119 ? -12.571 8.970 28.688 1.00 86.31 119 MET A C 1
ATOM 954 O O . MET A 1 119 ? -12.642 7.748 28.828 1.00 86.31 119 MET A O 1
ATOM 958 N N . ASN A 1 120 ? -13.382 9.820 29.328 1.00 83.88 120 ASN A N 1
ATOM 959 C CA . ASN A 1 120 ? -14.439 9.405 30.252 1.00 83.88 120 ASN A CA 1
ATOM 960 C C . ASN A 1 120 ? -15.537 8.603 29.536 1.00 83.88 120 ASN A C 1
ATOM 962 O O . ASN A 1 120 ? -15.942 8.943 28.425 1.00 83.88 120 ASN A O 1
ATOM 966 N N . THR A 1 121 ? -16.085 7.595 30.216 1.00 81.50 121 THR A N 1
ATOM 967 C CA . THR A 1 121 ? -17.149 6.701 29.714 1.00 81.50 121 THR A CA 1
ATOM 968 C C . THR A 1 121 ? -18.420 7.452 29.307 1.00 81.50 121 THR A C 1
ATOM 970 O O . THR A 1 121 ? -19.106 7.069 28.362 1.00 81.50 121 THR A O 1
ATOM 973 N N . SER A 1 122 ? -18.692 8.594 29.942 1.00 76.69 122 SER A N 1
ATOM 974 C CA . SER A 1 122 ? -19.815 9.472 29.604 1.00 76.69 122 SER A CA 1
ATOM 975 C C . SER A 1 122 ? -19.761 10.032 28.177 1.00 76.69 122 SER A C 1
ATOM 977 O O . SER A 1 122 ? -20.816 10.304 27.607 1.00 76.69 122 SER A O 1
ATOM 979 N N . ALA A 1 123 ? -18.572 10.156 27.575 1.00 78.62 123 ALA A N 1
ATOM 980 C CA . ALA A 1 123 ? -18.403 10.624 26.197 1.00 78.62 123 ALA A CA 1
ATOM 981 C C . ALA A 1 123 ? -18.848 9.588 25.150 1.00 78.62 123 ALA A C 1
ATOM 983 O O . ALA A 1 123 ? -19.166 9.948 24.020 1.00 78.62 123 ALA A O 1
ATOM 984 N N . PHE A 1 124 ? -18.899 8.309 25.523 1.00 75.75 124 PHE A N 1
ATOM 985 C CA . PHE A 1 124 ? -19.300 7.219 24.633 1.00 75.75 124 PHE A CA 1
ATOM 986 C C . PHE A 1 124 ? -20.826 7.064 24.582 1.00 75.75 124 PHE A C 1
ATOM 988 O O . PHE A 1 124 ? -21.379 6.628 23.580 1.00 75.75 124 PHE A O 1
ATOM 995 N N . MET A 1 125 ? -21.537 7.547 25.603 1.00 71.06 125 MET A N 1
ATOM 996 C CA . MET A 1 125 ? -22.997 7.448 25.686 1.00 71.06 125 MET A CA 1
ATOM 997 C C . MET A 1 125 ? -23.759 8.373 24.720 1.00 71.06 125 MET A C 1
ATOM 999 O O . MET A 1 125 ? -24.968 8.213 24.581 1.00 71.06 125 MET A O 1
ATOM 1003 N N . SER A 1 126 ? -23.106 9.344 24.059 1.00 64.50 126 SER A N 1
ATOM 1004 C CA . SER A 1 126 ? -23.749 10.167 23.013 1.00 64.50 126 SER A CA 1
ATOM 1005 C C . SER A 1 126 ? -23.490 9.662 21.590 1.00 64.50 126 SER A C 1
ATOM 1007 O O . SER A 1 126 ? -23.933 10.294 20.636 1.00 64.50 126 SER A O 1
ATOM 1009 N N . VAL A 1 127 ? -22.767 8.548 21.433 1.00 59.62 127 VAL A N 1
ATOM 1010 C CA . VAL A 1 127 ? -22.375 7.963 20.137 1.00 59.62 127 VAL A CA 1
ATOM 1011 C C . VAL A 1 127 ? -23.427 6.957 19.624 1.00 59.62 127 VAL A C 1
ATOM 1013 O O . VAL A 1 127 ? -23.163 6.111 18.773 1.00 59.62 127 VAL A O 1
ATOM 1016 N N . GLY A 1 128 ? -24.664 7.055 20.115 1.00 50.34 128 GLY A N 1
ATOM 1017 C CA . GLY A 1 128 ? -25.790 6.305 19.572 1.00 50.34 128 GLY A CA 1
ATOM 1018 C C . GLY A 1 128 ? -26.176 6.832 18.188 1.00 50.34 128 GLY A C 1
ATOM 1019 O O . GLY A 1 128 ? -26.678 7.946 18.080 1.00 50.34 128 GLY A O 1
ATOM 1020 N N . SER A 1 129 ? -25.993 5.991 17.164 1.00 47.56 129 SER A N 1
ATOM 1021 C CA . SER A 1 129 ? -26.388 6.168 15.754 1.00 47.56 129 SER A CA 1
ATOM 1022 C C . SER A 1 129 ? -25.406 6.939 14.855 1.00 47.56 129 SER A C 1
ATOM 1024 O O . SER A 1 129 ? -25.607 8.109 14.543 1.00 47.56 129 SER A O 1
ATOM 1026 N N . TYR A 1 130 ? -24.399 6.238 14.321 1.00 50.81 130 TYR A N 1
ATOM 1027 C CA . TYR A 1 130 ? -23.718 6.636 13.078 1.00 50.81 130 TYR A CA 1
ATOM 1028 C C . TYR A 1 130 ? -24.227 5.796 11.894 1.00 50.81 130 TYR A C 1
ATOM 1030 O O . TYR A 1 130 ? -24.584 4.630 12.063 1.00 50.81 130 TYR A O 1
ATOM 1038 N N . PRO A 1 131 ? -24.220 6.376 10.682 1.00 46.28 131 PRO A N 1
ATOM 1039 C CA . PRO A 1 131 ? -23.007 6.260 9.875 1.00 46.28 131 PRO A CA 1
ATOM 1040 C C . PRO A 1 131 ? -22.346 7.626 9.611 1.00 46.28 131 PRO A C 1
ATOM 1042 O O . PRO A 1 131 ? -23.033 8.647 9.547 1.00 46.28 131 PRO A O 1
ATOM 1045 N N . PRO A 1 132 ? -21.013 7.679 9.431 1.00 49.00 132 PRO A N 1
ATOM 1046 C CA . PRO A 1 132 ? -20.319 8.914 9.102 1.00 49.00 132 PRO A CA 1
ATOM 1047 C C . PRO A 1 132 ? -20.545 9.244 7.622 1.00 49.00 132 PRO A C 1
ATOM 1049 O O . PRO A 1 132 ? -19.877 8.701 6.741 1.00 49.00 132 PRO A O 1
ATOM 1052 N N . SER A 1 133 ? -21.468 10.162 7.326 1.00 40.03 133 SER A N 1
ATOM 1053 C CA . SER A 1 133 ? -21.404 10.893 6.062 1.00 40.03 133 SER A CA 1
ATOM 1054 C C . SER A 1 133 ? -20.178 11.801 6.110 1.00 40.03 133 SER A C 1
ATOM 1056 O O . SER A 1 133 ? -20.008 12.595 7.032 1.00 40.03 133 SER A O 1
ATOM 1058 N N . TYR A 1 134 ? -19.324 11.685 5.107 1.00 45.19 134 TYR A N 1
ATOM 1059 C CA . TYR A 1 134 ? -18.071 12.412 4.881 1.00 45.19 134 TYR A CA 1
ATOM 1060 C C . TYR A 1 134 ? -18.251 13.925 4.636 1.00 45.19 134 TYR A C 1
ATOM 1062 O O . TYR A 1 134 ? -17.511 14.511 3.858 1.00 45.19 134 TYR A O 1
ATOM 1070 N N . LEU A 1 135 ? -19.223 14.574 5.275 1.00 46.66 135 LEU A N 1
ATOM 1071 C CA . LEU A 1 135 ? -19.470 16.011 5.232 1.00 46.66 135 LEU A CA 1
ATOM 1072 C C . LEU A 1 135 ? -20.201 16.412 6.521 1.00 46.66 135 LEU A C 1
ATOM 1074 O O . LEU A 1 135 ? -21.415 16.293 6.605 1.00 46.66 135 LEU A O 1
ATOM 1078 N N . SER A 1 136 ? -19.482 16.897 7.529 1.00 38.12 136 SER A N 1
ATOM 1079 C CA . SER A 1 136 ? -20.095 17.767 8.540 1.00 38.12 136 SER A CA 1
ATOM 1080 C C . SER A 1 136 ? -19.083 18.812 8.979 1.00 38.12 136 SER A C 1
ATOM 1082 O O . SER A 1 136 ? -18.544 18.812 10.083 1.00 38.12 136 SER A O 1
ATOM 1084 N N . THR A 1 137 ? -18.785 19.687 8.029 1.00 43.69 137 THR A N 1
ATOM 1085 C CA . THR A 1 137 ? -18.280 21.035 8.253 1.00 43.69 137 THR A CA 1
ATOM 1086 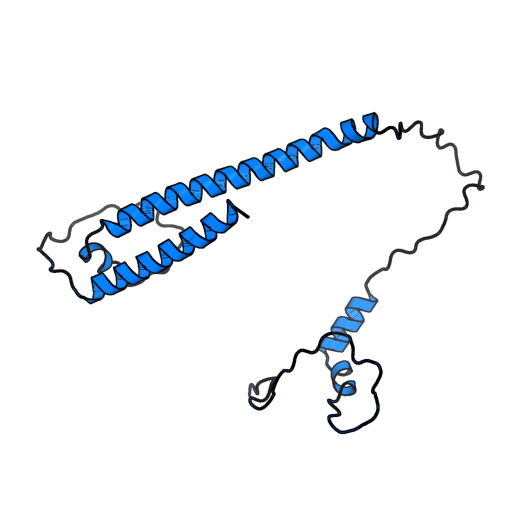C C . THR A 1 137 ? -19.224 21.763 9.218 1.00 43.69 137 THR A C 1
ATOM 1088 O O . THR A 1 137 ? -20.409 21.868 8.940 1.00 43.69 137 THR A O 1
ATOM 1091 N N . TYR A 1 138 ? -18.674 22.253 10.332 1.00 45.66 138 TYR A N 1
ATOM 1092 C CA . TYR A 1 138 ? -19.221 23.272 11.239 1.00 45.66 138 TYR A CA 1
ATOM 1093 C C . TYR A 1 138 ? -20.717 23.216 11.593 1.00 45.66 138 TYR A C 1
ATOM 1095 O O . TYR A 1 138 ? -21.560 23.772 10.896 1.00 45.66 138 TYR A O 1
ATOM 1103 N N . SER A 1 139 ? -21.010 22.769 12.813 1.00 35.44 139 SER A N 1
ATOM 1104 C CA . SER A 1 139 ? -22.158 23.291 13.560 1.00 35.44 139 SER A CA 1
ATOM 1105 C C . SER A 1 139 ? -21.834 23.378 15.048 1.00 35.44 139 SER A C 1
ATOM 1107 O O . SER A 1 139 ? -21.892 22.411 15.801 1.00 35.44 139 SER A O 1
ATOM 1109 N N . THR A 1 140 ? -21.456 24.593 15.435 1.00 47.22 140 THR A N 1
ATOM 1110 C CA . THR A 1 140 ? -21.639 25.176 16.763 1.00 47.22 140 THR A CA 1
ATOM 1111 C C . THR A 1 140 ? -23.091 24.970 17.222 1.00 47.22 140 THR A C 1
ATOM 1113 O O . THR A 1 140 ? -23.992 25.087 16.394 1.00 47.22 140 THR A O 1
ATOM 1116 N N . ILE A 1 141 ? -23.305 24.766 18.532 1.00 41.69 141 ILE A N 1
ATOM 1117 C CA . ILE A 1 141 ? -24.264 25.490 19.403 1.00 41.69 141 ILE A CA 1
ATOM 1118 C C . ILE A 1 141 ? -24.861 24.599 20.532 1.00 41.69 141 ILE A C 1
ATOM 1120 O O . ILE A 1 141 ? -25.516 23.596 20.293 1.00 41.69 141 ILE A O 1
ATOM 1124 N N . HIS A 1 142 ? -24.647 25.082 21.766 1.00 35.31 142 HIS A N 1
ATOM 1125 C CA . HIS A 1 142 ? -25.407 24.936 23.024 1.00 35.31 142 HIS A CA 1
ATOM 1126 C C . HIS A 1 142 ? -25.710 23.557 23.654 1.00 35.31 142 HIS A C 1
ATOM 1128 O O . HIS A 1 142 ? -26.694 22.899 23.355 1.00 35.31 142 HIS A O 1
ATOM 1134 N N . GLY A 1 143 ? -24.953 23.270 24.722 1.00 41.91 143 GLY A N 1
ATOM 1135 C CA . GLY A 1 143 ? -25.479 23.255 26.096 1.00 41.91 143 GLY A CA 1
ATOM 1136 C C . GLY A 1 143 ? -26.415 22.120 26.509 1.00 41.91 143 GLY A C 1
ATOM 1137 O O . GLY A 1 143 ? -27.624 22.293 26.453 1.00 41.91 143 GLY A O 1
ATOM 1138 N N . VAL A 1 144 ? -25.869 21.053 27.109 1.00 36.78 144 VAL A N 1
ATOM 1139 C CA . VAL A 1 144 ? -26.611 20.195 28.052 1.00 36.78 144 VAL A CA 1
ATOM 1140 C C . VAL A 1 144 ? -25.685 19.727 29.186 1.00 36.78 144 VAL A C 1
ATOM 1142 O O . VAL A 1 144 ? -24.819 18.881 29.006 1.00 36.78 144 VAL A O 1
ATOM 1145 N N . GLN A 1 145 ? -25.890 20.355 30.345 1.00 42.31 145 GLN A N 1
ATOM 1146 C CA . GLN A 1 145 ? -25.752 19.859 31.720 1.00 42.31 145 GLN A CA 1
ATOM 1147 C C . GLN A 1 145 ? -24.580 18.918 32.063 1.00 42.31 145 GLN A C 1
ATOM 1149 O O . GLN A 1 145 ? -24.637 17.699 31.910 1.00 42.31 145 GLN A O 1
ATOM 1154 N N . HIS A 1 146 ? -23.582 19.508 32.723 1.00 46.47 146 HIS A N 1
ATOM 1155 C CA . HIS A 1 146 ? -22.661 18.828 33.631 1.00 46.47 146 HIS A CA 1
ATOM 1156 C C . HIS A 1 146 ? -23.419 18.308 34.866 1.00 46.47 146 HIS A C 1
ATOM 1158 O O . HIS A 1 146 ? -23.412 18.928 35.925 1.00 46.47 146 HIS A O 1
ATOM 1164 N N . GLY A 1 147 ? -24.106 17.178 34.728 1.00 40.28 147 GLY A N 1
ATOM 1165 C CA . GLY A 1 147 ? -24.477 16.329 35.855 1.00 40.28 147 GLY A CA 1
ATOM 1166 C C . GLY A 1 147 ? -23.481 15.182 35.929 1.00 40.28 147 GLY A C 1
ATOM 1167 O O . GLY A 1 147 ? -23.194 14.571 34.901 1.00 40.28 147 GLY A O 1
ATOM 1168 N N . CYS A 1 148 ? -22.935 14.900 37.112 1.00 43.25 148 CYS A N 1
ATOM 1169 C CA . CYS A 1 148 ? -22.096 13.734 37.378 1.00 43.25 148 CYS A CA 1
ATOM 1170 C C . CYS A 1 148 ? -22.837 12.452 36.967 1.00 43.25 148 CYS A C 1
ATOM 1172 O O . CYS A 1 148 ? -23.589 11.872 37.746 1.00 43.25 148 CYS A O 1
ATOM 1174 N N . ARG A 1 149 ? -22.661 12.035 35.712 1.00 54.78 149 ARG A N 1
ATOM 1175 C CA . ARG A 1 149 ? -23.194 10.786 35.190 1.00 54.78 149 ARG A CA 1
ATOM 1176 C C . ARG A 1 149 ? -22.187 9.713 35.569 1.00 54.78 149 ARG A C 1
ATOM 1178 O O . ARG A 1 149 ? -21.065 9.714 35.066 1.00 54.78 149 ARG A O 1
ATOM 1185 N N . PHE A 1 150 ? -22.569 8.875 36.525 1.00 55.66 150 PHE A N 1
ATOM 1186 C CA . PHE A 1 150 ? -21.781 7.718 36.934 1.00 55.66 150 PHE A CA 1
ATOM 1187 C C . PHE A 1 150 ? -21.446 6.849 35.710 1.00 55.66 150 PHE A C 1
ATOM 1189 O O . PHE A 1 150 ? -22.243 6.827 34.765 1.00 55.66 150 PHE A O 1
ATOM 1196 N N . PRO A 1 151 ? -20.296 6.150 35.709 1.00 61.38 151 PRO A N 1
ATOM 1197 C CA . PRO A 1 151 ? -19.963 5.193 34.662 1.00 61.38 151 PRO A CA 1
ATOM 1198 C C . PRO A 1 151 ? -21.120 4.207 34.500 1.00 61.38 151 PRO A C 1
ATOM 1200 O O . PRO A 1 151 ? -21.472 3.491 35.436 1.00 61.38 151 PRO A O 1
ATOM 1203 N N . THR A 1 152 ? -21.768 4.225 33.340 1.00 68.38 152 THR A N 1
ATOM 1204 C CA . THR A 1 152 ? -22.758 3.212 32.984 1.00 68.38 152 THR A CA 1
ATOM 1205 C C . THR A 1 152 ? -22.020 2.045 32.337 1.00 68.38 152 THR A C 1
ATOM 1207 O O . THR A 1 152 ? -21.166 2.302 31.485 1.00 68.38 152 THR A O 1
ATOM 1210 N N . PRO A 1 153 ? -22.347 0.786 32.678 1.00 77.12 153 PRO A N 1
ATOM 1211 C CA . PRO A 1 153 ? -21.649 -0.387 32.138 1.00 77.12 153 PRO A CA 1
ATOM 1212 C C . PRO A 1 153 ? -21.665 -0.416 30.601 1.00 77.12 153 PRO A C 1
ATOM 1214 O O . PRO A 1 153 ? -20.645 -0.654 29.974 1.00 77.12 153 PRO A O 1
ATOM 1217 N N . GLU A 1 154 ? -22.774 -0.003 29.986 1.00 79.50 154 GLU A N 1
ATOM 1218 C CA . GLU A 1 154 ? -22.910 0.122 28.527 1.00 79.50 154 GLU A CA 1
ATOM 1219 C C . GLU A 1 154 ? -21.892 1.095 27.889 1.00 79.50 154 GLU A C 1
ATOM 1221 O O . GLU A 1 154 ? -21.404 0.873 26.782 1.00 79.50 154 GLU A O 1
ATOM 1226 N N . GLY A 1 155 ? -21.526 2.169 28.597 1.00 81.56 155 GLY A N 1
ATOM 1227 C CA . GLY A 1 155 ? -20.538 3.140 28.114 1.00 81.56 155 GLY A CA 1
ATOM 1228 C C . GLY A 1 155 ? -19.106 2.625 28.238 1.00 81.56 155 GLY A C 1
ATOM 1229 O O . GLY A 1 155 ? -18.236 3.011 27.455 1.00 81.56 155 GLY A O 1
ATOM 1230 N N . GLU A 1 156 ? -18.861 1.743 29.207 1.00 82.31 156 GLU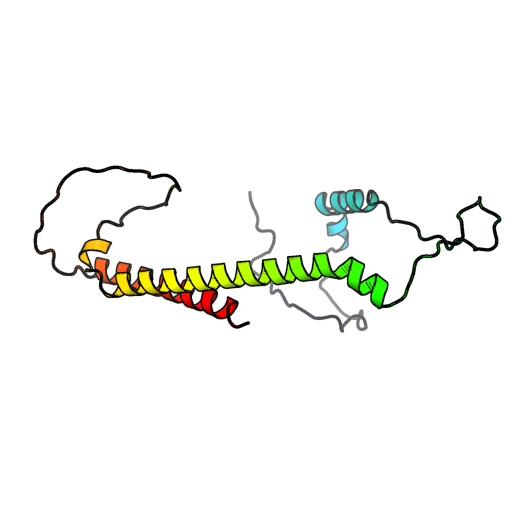 A N 1
ATOM 1231 C CA . GLU A 1 156 ? -17.604 1.007 29.324 1.00 82.31 156 GLU A CA 1
ATOM 1232 C C . GLU A 1 156 ? -17.472 -0.036 28.217 1.00 82.31 156 GLU A C 1
ATOM 1234 O O . GLU A 1 156 ? -16.420 -0.100 27.581 1.00 82.31 156 GLU A O 1
ATOM 1239 N N . ASP A 1 157 ? -18.542 -0.774 27.923 1.00 86.81 157 ASP A N 1
ATOM 1240 C CA . ASP A 1 157 ? -18.571 -1.769 26.850 1.00 86.81 157 ASP A CA 1
ATOM 1241 C C . ASP A 1 157 ? -18.282 -1.130 25.486 1.00 86.81 157 ASP A C 1
ATOM 1243 O O . ASP A 1 157 ? -17.370 -1.567 24.779 1.00 86.81 157 ASP A O 1
ATOM 1247 N N . LEU A 1 158 ? -18.958 -0.022 25.155 1.00 85.88 158 LEU A N 1
ATOM 1248 C CA . LEU A 1 158 ? -18.728 0.691 23.895 1.00 85.88 158 LEU A CA 1
ATOM 1249 C C . LEU A 1 158 ? -17.306 1.264 23.804 1.00 85.88 158 LEU A C 1
ATOM 1251 O O . LEU A 1 158 ? -16.664 1.204 22.751 1.00 85.88 158 LEU A O 1
ATOM 1255 N N . ARG A 1 159 ? -16.778 1.801 24.911 1.00 87.75 159 ARG A N 1
ATOM 1256 C CA . ARG A 1 159 ? -15.386 2.265 24.977 1.00 87.75 159 ARG A CA 1
ATOM 1257 C C . ARG A 1 159 ? -14.417 1.119 24.706 1.00 87.75 159 ARG A C 1
ATOM 1259 O O . ARG A 1 159 ? -13.464 1.305 23.949 1.00 87.75 159 ARG A O 1
ATOM 1266 N N . ASN A 1 160 ? -14.645 -0.041 25.312 1.00 89.69 160 ASN A N 1
ATOM 1267 C CA . ASN A 1 160 ? -13.790 -1.211 25.149 1.00 89.69 160 ASN A CA 1
ATOM 1268 C C . ASN A 1 160 ? -13.854 -1.754 23.714 1.00 89.69 160 ASN A C 1
ATOM 1270 O O . ASN A 1 160 ? -12.811 -2.080 23.145 1.00 89.69 160 ASN A O 1
ATOM 1274 N N . GLU A 1 161 ? -15.031 -1.777 23.086 1.00 90.88 161 GLU A N 1
ATOM 1275 C CA . GLU A 1 161 ? -15.197 -2.178 21.683 1.00 90.88 161 GLU A CA 1
ATOM 1276 C C . GLU A 1 161 ? -14.467 -1.222 20.724 1.00 90.88 161 GLU A C 1
ATOM 1278 O O . GLU A 1 161 ? -13.695 -1.657 19.858 1.00 90.88 161 GLU A O 1
ATOM 1283 N N . MET A 1 162 ? -14.641 0.092 20.909 1.00 90.69 162 MET A N 1
ATOM 1284 C CA . MET A 1 162 ? -13.933 1.107 20.123 1.00 90.69 162 MET A CA 1
ATOM 1285 C C . MET A 1 162 ? -12.417 1.002 20.301 1.00 90.69 162 MET A C 1
ATOM 1287 O O . MET A 1 162 ? -11.676 1.090 19.319 1.00 90.69 162 MET A O 1
ATOM 1291 N N . LEU A 1 163 ? -11.950 0.794 21.535 1.00 93.75 163 LEU A N 1
ATOM 1292 C CA . LEU A 1 163 ? -10.531 0.631 21.835 1.00 93.75 163 LEU A CA 1
ATOM 1293 C C . LEU A 1 163 ? -9.961 -0.619 21.157 1.00 93.75 163 LEU A C 1
ATOM 1295 O O . LEU A 1 163 ? -8.945 -0.525 20.474 1.00 93.75 163 LEU A O 1
ATOM 1299 N N . THR A 1 164 ? -10.655 -1.752 21.269 1.00 95.00 164 THR A N 1
ATOM 1300 C CA . THR A 1 164 ? -10.272 -3.021 20.630 1.00 95.00 164 THR A CA 1
ATOM 1301 C C . THR A 1 164 ? -10.155 -2.857 19.117 1.00 95.00 164 THR A C 1
ATOM 1303 O O . THR A 1 164 ? -9.162 -3.254 18.505 1.00 95.00 164 THR A O 1
ATOM 1306 N N . THR A 1 165 ? -11.143 -2.202 18.502 1.00 94.25 165 THR A N 1
ATOM 1307 C CA . THR A 1 165 ? -11.147 -1.934 17.060 1.00 94.25 165 THR A CA 1
ATOM 1308 C C . THR A 1 165 ? -9.984 -1.028 16.656 1.00 94.25 165 THR A C 1
ATOM 1310 O O . THR A 1 165 ? -9.296 -1.298 15.670 1.00 94.25 165 THR A O 1
ATOM 1313 N N . ALA A 1 166 ? -9.731 0.039 17.418 1.00 94.25 166 ALA A N 1
ATOM 1314 C CA . ALA A 1 166 ? -8.654 0.980 17.136 1.00 94.25 166 ALA A CA 1
ATOM 1315 C C . ALA A 1 166 ? -7.263 0.336 17.285 1.00 94.25 166 ALA A C 1
ATOM 1317 O O . ALA A 1 166 ? -6.394 0.563 16.441 1.00 94.25 166 ALA A O 1
ATOM 1318 N N . GLU A 1 167 ? -7.066 -0.513 18.296 1.00 94.50 167 GLU A N 1
ATOM 1319 C CA . GLU A 1 167 ? -5.829 -1.276 18.495 1.00 94.50 167 GLU A CA 1
ATOM 1320 C C . GLU A 1 167 ? -5.610 -2.300 17.373 1.00 94.50 167 GLU A C 1
ATOM 1322 O O . GLU A 1 167 ? -4.508 -2.381 16.827 1.00 94.50 167 GLU A O 1
ATOM 1327 N N . ALA A 1 168 ? -6.658 -3.008 16.941 1.00 95.44 168 ALA A N 1
ATOM 1328 C CA . ALA A 1 168 ? -6.579 -3.919 15.799 1.00 95.44 168 ALA A CA 1
ATOM 1329 C C . ALA A 1 168 ? -6.208 -3.181 14.500 1.00 95.44 168 ALA A C 1
ATOM 1331 O O . ALA A 1 168 ? -5.377 -3.653 13.721 1.00 95.44 168 ALA A O 1
ATOM 1332 N N . ILE A 1 169 ? -6.784 -1.994 14.264 1.00 94.31 169 ILE A N 1
ATOM 1333 C CA . ILE A 1 169 ? -6.400 -1.138 13.135 1.00 94.31 169 ILE A CA 1
ATOM 1334 C C . ILE A 1 169 ? -4.919 -0.756 13.258 1.00 94.31 169 ILE A C 1
ATOM 1336 O O . ILE A 1 169 ? -4.170 -0.925 12.296 1.00 94.31 169 ILE A O 1
ATOM 1340 N N . GLN A 1 170 ? -4.475 -0.298 14.429 1.00 93.81 170 GLN A N 1
ATOM 1341 C CA . GLN A 1 170 ? -3.087 0.101 14.660 1.00 93.81 170 GLN A CA 1
ATOM 1342 C C . GLN A 1 170 ? -2.098 -1.036 14.378 1.00 93.81 170 GLN A C 1
ATOM 1344 O O . GLN A 1 170 ? -1.109 -0.806 13.682 1.00 93.81 170 GLN A O 1
ATOM 1349 N N . GLN A 1 171 ? -2.381 -2.252 14.847 1.00 93.94 171 GLN A N 1
ATOM 1350 C CA . GLN A 1 171 ? -1.545 -3.429 14.590 1.00 93.94 171 GLN A CA 1
ATOM 1351 C C . GLN A 1 171 ? -1.417 -3.724 13.091 1.00 93.94 171 GLN A C 1
ATOM 1353 O O . GLN A 1 171 ? -0.308 -3.930 12.597 1.00 93.94 171 GLN A O 1
ATOM 1358 N N . ARG A 1 172 ? -2.527 -3.667 12.339 1.00 93.06 172 ARG A N 1
ATOM 1359 C CA . ARG A 1 172 ? -2.497 -3.863 10.878 1.00 93.06 172 ARG A CA 1
ATOM 1360 C C . ARG A 1 172 ? -1.622 -2.829 10.176 1.00 93.06 172 ARG A C 1
ATOM 1362 O O . ARG A 1 172 ? -0.852 -3.180 9.288 1.00 93.06 172 ARG A O 1
ATOM 1369 N N . TYR A 1 173 ? -1.717 -1.562 10.574 1.00 92.81 173 TYR A N 1
ATOM 1370 C CA . TYR A 1 173 ? -0.881 -0.517 9.987 1.00 92.81 173 TYR A CA 1
ATOM 1371 C C . TYR A 1 173 ? 0.597 -0.637 10.381 1.00 92.81 173 TYR A C 1
ATOM 1373 O O . TYR A 1 173 ? 1.464 -0.360 9.555 1.00 92.81 173 TYR A O 1
ATOM 1381 N N . GLN A 1 174 ? 0.903 -1.079 11.603 1.00 92.56 174 GLN A N 1
ATOM 1382 C CA . GLN A 1 174 ? 2.282 -1.339 12.027 1.00 92.56 174 GLN A CA 1
ATOM 1383 C C . GLN A 1 174 ? 2.930 -2.477 11.227 1.00 92.56 174 GLN A C 1
ATOM 1385 O O . GLN A 1 174 ? 4.080 -2.331 10.813 1.00 92.56 174 GLN A O 1
ATOM 1390 N N . ALA A 1 175 ? 2.188 -3.551 10.935 1.00 92.38 175 ALA A N 1
ATOM 1391 C CA . ALA A 1 175 ? 2.672 -4.653 10.100 1.00 92.38 175 ALA A CA 1
ATOM 1392 C C . ALA A 1 175 ? 3.044 -4.205 8.673 1.00 92.38 175 ALA A C 1
ATOM 1394 O O . ALA A 1 175 ? 3.970 -4.739 8.081 1.00 92.38 175 ALA A O 1
ATOM 1395 N N . MET A 1 176 ? 2.380 -3.177 8.129 1.00 89.56 176 MET A N 1
ATOM 1396 C CA . MET A 1 176 ? 2.710 -2.634 6.802 1.00 89.56 176 MET A CA 1
ATOM 1397 C C . MET A 1 176 ? 3.986 -1.768 6.780 1.00 89.56 176 MET A C 1
ATOM 1399 O O . MET A 1 176 ? 4.547 -1.540 5.711 1.00 89.56 176 MET A O 1
ATOM 1403 N N . ILE A 1 177 ? 4.445 -1.255 7.929 1.00 88.88 177 ILE A N 1
ATOM 1404 C CA . ILE A 1 177 ? 5.681 -0.449 8.029 1.00 88.88 177 ILE A CA 1
ATOM 1405 C C . ILE A 1 177 ? 6.921 -1.344 8.153 1.00 88.88 177 ILE A C 1
ATOM 1407 O O . ILE A 1 177 ? 7.998 -0.969 7.681 1.00 88.88 177 ILE A O 1
ATOM 1411 N N . HIS A 1 178 ? 6.765 -2.506 8.788 1.00 78.88 178 HIS A N 1
ATOM 1412 C CA . HIS A 1 178 ? 7.800 -3.519 8.982 1.00 78.88 178 HIS A CA 1
ATOM 1413 C C . HIS A 1 178 ? 7.382 -4.821 8.277 1.00 78.88 178 HIS A C 1
ATOM 1415 O O . HIS A 1 178 ? 6.987 -5.759 8.970 1.00 78.88 178 HIS A O 1
ATOM 1421 N N . PRO A 1 179 ? 7.381 -4.846 6.929 1.00 65.31 179 PRO A N 1
ATOM 1422 C CA . PRO A 1 179 ? 7.056 -6.051 6.172 1.00 65.31 179 PRO A CA 1
ATOM 1423 C C . PRO A 1 179 ? 8.083 -7.168 6.389 1.00 65.31 179 PRO A C 1
ATOM 1425 O O . PRO A 1 179 ? 9.269 -6.847 6.647 1.00 65.31 179 PRO A O 1
#

Organism: NCBI:txid2862362

Foldseek 3Di:
DDDDPDDPPDDDDDDDDDPPPDPDDDDDCPVPVVVCVDPVNVVVVVVVVPDDDDDDDDDDPPDPDDDPPPPPPDPDPVSVCVVCVVVVVVVVVVVVVVLVVLVVVLVVLVVVLVVLVVDDLVVQVVVPDDDDDPDDDDDDDDDDDPDPDDRDVVSVVSSVVVSVVSVVVSVVSVVVNVD

InterPro domains:
  IPR029332 PEHE domain [SM01300] (51-175)

Secondary structure (DSSP, 8-state):
----SS-TT-------S---S---S------HHHHHTSHHHHHHHHHHHT-PPPPP----TTS--TT--------SHHHHHHHHHHHHHHHHHHHHHHHHHHHHHHHHHHHHHHHHHHS-GGGTTT--S----S------------------HHHHHHHHHHHHHHHHHHHHHHHHH--

Sequence (179 aa):
GNKPLIPESVRLVLKTSDFLENLGGDSASTNTLSYFDSPGAMKAYREQSSIETPEFTKINSSGETNKILPHCYDDSDAAYEQRHKRFERFEKGQRRAEMEKLRHQVYKLGERVGQLKVMNTSAFMSVGSYPPSYLSTYSTIHGVQHGCRFPTPEGEDLRNEMLTTAEAIQQRYQAMIHP

pLDDT: mean 74.7, std 19.51, range [35.31, 97.62]